Protein AF-A0A5F2HWB0-F1 (afdb_monomer_lite)

Sequence (60 aa):
MSSRQARFQIVDVIASMKPLTKMTRQIVSAASIPTIVRDAFRTEMEERPGPVHLELPEDI

Structure (mmCIF, N/CA/C/O backbone):
data_AF-A0A5F2HWB0-F1
#
_entry.id   AF-A0A5F2HWB0-F1
#
loop_
_atom_site.group_PDB
_atom_site.id
_atom_site.type_symbol
_atom_site.label_atom_id
_atom_site.label_alt_id
_atom_site.label_comp_id
_atom_site.label_asym_id
_atom_site.label_entity_id
_atom_site.label_seq_id
_atom_site.pdbx_PDB_ins_code
_atom_site.Cartn_x
_atom_site.Cartn_y
_atom_site.Cartn_z
_atom_site.occupancy
_atom_site.B_iso_or_equiv
_atom_site.auth_seq_id
_atom_site.auth_comp_id
_atom_site.auth_asym_id
_atom_site.auth_atom_id
_atom_site.pdbx_PDB_model_num
ATOM 1 N N . MET A 1 1 ? 35.994 -12.349 -7.410 1.00 39.12 1 MET A N 1
ATOM 2 C CA . MET A 1 1 ? 35.490 -11.095 -6.815 1.00 39.12 1 MET A CA 1
ATOM 3 C C . MET A 1 1 ? 34.201 -11.441 -6.091 1.00 39.12 1 MET A C 1
ATOM 5 O O . MET A 1 1 ? 33.243 -11.823 -6.741 1.00 39.12 1 MET A O 1
ATOM 9 N N . SER A 1 2 ? 34.250 -11.479 -4.758 1.00 41.88 2 SER A N 1
ATOM 10 C CA . SER A 1 2 ? 33.138 -11.907 -3.898 1.00 41.88 2 SER A CA 1
ATOM 11 C C . SER A 1 2 ? 31.950 -10.959 -4.070 1.00 41.88 2 SER A C 1
ATOM 13 O O . SER A 1 2 ? 32.121 -9.746 -3.915 1.00 41.88 2 SER A O 1
ATOM 15 N N . SER A 1 3 ? 30.781 -11.488 -4.445 1.00 45.31 3 SER A N 1
ATOM 16 C CA . SER A 1 3 ? 29.569 -10.692 -4.600 1.00 45.31 3 SER A CA 1
ATOM 17 C C . SER A 1 3 ? 29.179 -10.111 -3.243 1.00 45.31 3 SER A C 1
ATOM 19 O O . SER A 1 3 ? 28.757 -10.797 -2.317 1.00 45.31 3 SER A O 1
ATOM 21 N N . ARG A 1 4 ? 29.302 -8.789 -3.127 1.00 50.75 4 ARG A N 1
ATOM 22 C CA . ARG A 1 4 ? 28.693 -8.004 -2.049 1.00 50.75 4 ARG A CA 1
ATOM 23 C C . ARG A 1 4 ? 27.183 -7.853 -2.265 1.00 50.75 4 ARG A C 1
ATOM 25 O O . ARG A 1 4 ? 26.630 -6.792 -2.003 1.00 50.75 4 ARG A O 1
ATOM 32 N N . GLN A 1 5 ? 26.498 -8.898 -2.720 1.00 53.03 5 GLN A N 1
ATOM 33 C CA . GLN A 1 5 ? 25.054 -8.991 -2.526 1.00 53.03 5 GLN A CA 1
ATOM 34 C C . GLN A 1 5 ? 24.866 -9.456 -1.088 1.00 53.03 5 GLN A C 1
ATOM 36 O O . GLN A 1 5 ? 24.706 -10.636 -0.783 1.00 53.03 5 GLN A O 1
ATOM 41 N N . ALA A 1 6 ? 25.048 -8.487 -0.189 1.00 46.38 6 ALA A N 1
ATOM 42 C CA . ALA A 1 6 ? 24.749 -8.616 1.219 1.00 46.38 6 ALA A CA 1
ATOM 43 C C . ALA A 1 6 ? 23.347 -9.211 1.345 1.00 46.38 6 ALA A C 1
ATOM 45 O O . ALA A 1 6 ? 22.459 -8.858 0.575 1.00 46.38 6 ALA A O 1
ATOM 46 N N . ARG A 1 7 ? 23.178 -10.135 2.292 1.00 48.72 7 ARG A N 1
ATOM 47 C CA . ARG A 1 7 ? 21.894 -10.695 2.718 1.00 48.72 7 ARG A CA 1
ATOM 48 C C . ARG A 1 7 ? 20.918 -9.546 2.988 1.00 48.72 7 ARG A C 1
ATOM 50 O O . ARG A 1 7 ? 20.848 -9.065 4.116 1.00 48.72 7 ARG A O 1
ATOM 57 N N . PHE A 1 8 ? 20.201 -9.088 1.964 1.00 59.97 8 PHE A N 1
ATOM 58 C CA . PHE A 1 8 ? 19.036 -8.249 2.153 1.00 59.97 8 PHE A CA 1
ATOM 59 C C . PHE A 1 8 ? 18.093 -9.095 2.986 1.00 59.97 8 PHE A C 1
ATOM 61 O O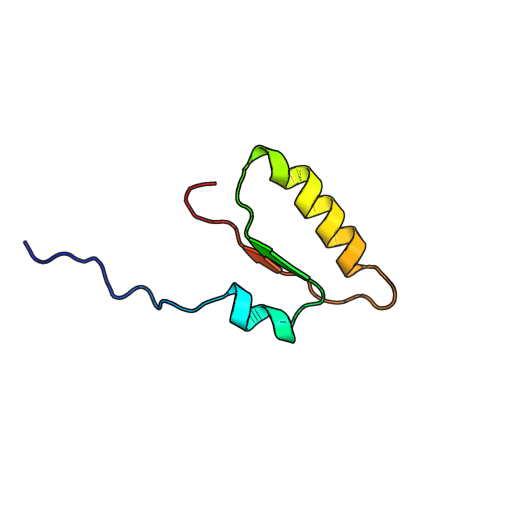 . PHE A 1 8 ? 17.848 -10.263 2.680 1.00 59.97 8 PHE A O 1
ATOM 68 N N . GLN A 1 9 ? 17.697 -8.555 4.128 1.00 55.38 9 GLN A N 1
ATOM 69 C CA . GLN A 1 9 ? 16.745 -9.201 5.003 1.00 55.38 9 GLN A CA 1
ATOM 70 C C . GLN A 1 9 ? 15.478 -9.385 4.165 1.00 55.38 9 GLN A C 1
ATOM 72 O O . GLN A 1 9 ? 14.791 -8.409 3.886 1.00 55.38 9 GLN A O 1
ATOM 77 N N . ILE A 1 10 ? 15.227 -10.608 3.685 1.00 66.12 10 ILE A N 1
ATOM 78 C CA . ILE A 1 10 ? 13.995 -10.963 2.976 1.00 66.12 10 ILE A CA 1
ATOM 79 C C . ILE A 1 10 ? 12.903 -10.971 4.046 1.00 66.12 10 ILE A C 1
ATOM 81 O O . ILE A 1 10 ? 12.543 -12.011 4.591 1.00 66.12 10 ILE A O 1
ATOM 85 N N . VAL A 1 11 ? 12.480 -9.780 4.452 1.00 75.69 11 VAL A N 1
ATOM 86 C CA . VAL A 1 11 ? 11.320 -9.577 5.302 1.00 75.69 11 VAL A CA 1
ATOM 87 C C . VAL A 1 11 ? 10.180 -9.308 4.349 1.00 75.69 11 VAL A C 1
ATOM 89 O O . VAL A 1 11 ? 10.237 -8.376 3.553 1.00 75.69 11 VAL A O 1
ATOM 92 N N . ASP A 1 12 ? 9.148 -10.133 4.429 1.00 85.56 12 ASP A N 1
ATOM 93 C CA . ASP A 1 12 ? 7.884 -9.831 3.782 1.00 85.56 12 ASP A CA 1
ATOM 94 C C . ASP A 1 12 ? 7.234 -8.663 4.545 1.00 85.56 12 ASP A C 1
ATOM 96 O O . ASP A 1 12 ? 6.546 -8.842 5.558 1.00 85.56 12 ASP A O 1
ATOM 100 N N . VAL A 1 13 ? 7.555 -7.438 4.117 1.00 89.00 13 VAL A N 1
ATOM 101 C CA . VAL A 1 13 ? 7.072 -6.200 4.744 1.00 89.00 13 VAL A CA 1
ATOM 102 C C . VAL A 1 13 ? 5.555 -6.111 4.608 1.00 89.00 13 VAL A C 1
ATOM 104 O O . VAL A 1 13 ? 4.877 -5.711 5.553 1.00 89.00 13 VAL A O 1
ATOM 107 N N . ILE A 1 14 ? 5.004 -6.571 3.484 1.00 92.00 14 ILE A N 1
ATOM 108 C CA . ILE A 1 14 ? 3.561 -6.652 3.252 1.00 92.00 14 ILE A CA 1
ATOM 109 C C . ILE A 1 14 ? 2.895 -7.549 4.299 1.00 92.00 14 ILE A C 1
ATOM 111 O O . ILE A 1 14 ? 1.963 -7.117 4.983 1.00 92.00 14 ILE A O 1
ATOM 115 N N . ALA A 1 15 ? 3.384 -8.773 4.490 1.00 91.88 15 ALA A N 1
ATOM 116 C CA . ALA A 1 15 ? 2.847 -9.676 5.504 1.00 91.88 15 ALA A CA 1
ATOM 117 C C . ALA A 1 15 ? 3.011 -9.109 6.923 1.00 91.88 15 ALA A C 1
ATOM 119 O O . ALA A 1 15 ? 2.105 -9.247 7.747 1.00 91.88 15 ALA A O 1
ATOM 120 N N . SER A 1 16 ? 4.124 -8.423 7.186 1.00 93.06 16 SER A N 1
ATOM 121 C CA . SER A 1 16 ? 4.428 -7.829 8.493 1.00 93.06 16 SER A CA 1
ATOM 122 C C . SER A 1 16 ? 3.534 -6.630 8.831 1.00 93.06 16 SER A C 1
ATOM 124 O O . SER A 1 16 ? 3.147 -6.459 9.986 1.00 93.06 16 SER A O 1
ATOM 126 N N . MET A 1 17 ? 3.172 -5.812 7.838 1.00 95.88 17 MET A N 1
ATOM 127 C CA . MET A 1 17 ? 2.358 -4.602 8.027 1.00 95.88 17 MET A CA 1
ATOM 128 C C . MET A 1 17 ? 0.853 -4.870 7.970 1.00 95.88 17 MET A C 1
ATOM 130 O O . MET A 1 17 ? 0.062 -4.085 8.503 1.00 95.88 17 MET A O 1
ATOM 134 N N . LYS A 1 18 ? 0.435 -5.992 7.376 1.00 94.56 18 LYS A N 1
ATOM 135 C CA . LYS A 1 18 ? -0.976 -6.380 7.256 1.00 94.56 18 LYS A CA 1
ATOM 136 C C . LYS A 1 18 ? -1.756 -6.403 8.585 1.00 94.56 18 LYS A C 1
ATOM 138 O O . LYS A 1 18 ? -2.874 -5.902 8.576 1.00 94.56 18 LYS A O 1
ATOM 143 N N . PRO A 1 19 ? -1.236 -6.919 9.720 1.00 96.12 19 PRO A N 1
AT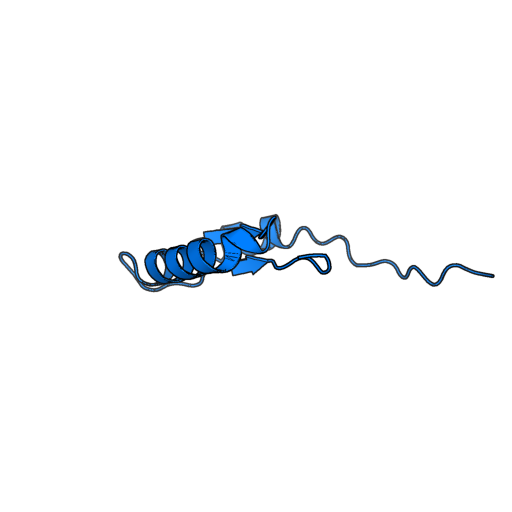OM 144 C CA . PRO A 1 19 ? -1.964 -6.865 10.992 1.00 96.12 19 PRO A CA 1
ATOM 145 C C . PRO A 1 19 ? -1.897 -5.498 11.696 1.00 96.12 19 PRO A C 1
ATOM 147 O O . PRO A 1 19 ? -2.618 -5.289 12.667 1.00 96.12 19 PRO A O 1
ATOM 150 N N . LEU A 1 20 ? -1.031 -4.582 11.250 1.00 96.44 20 LEU A N 1
ATOM 151 C CA . LEU A 1 20 ? -0.768 -3.296 11.914 1.00 96.44 20 LEU A CA 1
ATOM 152 C C . LEU A 1 20 ? -1.463 -2.109 11.236 1.00 96.44 20 LEU A C 1
ATOM 154 O O . LEU A 1 20 ? -1.512 -1.018 11.802 1.00 96.44 20 LEU A O 1
ATOM 158 N N . THR A 1 21 ? -1.969 -2.299 10.018 1.00 97.06 21 THR A N 1
ATOM 159 C CA . THR A 1 21 ? -2.493 -1.230 9.163 1.00 97.06 21 THR A CA 1
ATOM 160 C C . THR A 1 21 ? -3.883 -1.570 8.650 1.00 97.06 21 THR A C 1
ATOM 162 O O . THR A 1 21 ? -4.214 -2.735 8.441 1.00 97.06 21 THR A O 1
ATOM 165 N N . LYS A 1 22 ? -4.705 -0.546 8.403 1.00 97.12 22 LYS A N 1
ATOM 166 C CA . LYS A 1 22 ? -6.018 -0.708 7.752 1.00 97.12 22 LYS A CA 1
ATOM 167 C C . LYS A 1 22 ? -5.868 -1.182 6.310 1.00 97.12 22 LYS A C 1
ATOM 169 O O . LYS A 1 22 ? -6.723 -1.881 5.780 1.00 97.12 22 LYS A O 1
ATOM 174 N N . MET A 1 23 ? -4.767 -0.785 5.680 1.00 96.25 23 MET A N 1
ATOM 175 C CA . MET A 1 23 ? -4.415 -1.172 4.328 1.00 96.25 23 MET A CA 1
ATOM 176 C C . MET A 1 23 ? -2.906 -1.305 4.214 1.00 96.25 23 MET A C 1
ATOM 178 O O . MET A 1 23 ? -2.166 -0.422 4.636 1.00 96.25 23 MET A O 1
ATOM 182 N N . THR A 1 24 ? -2.476 -2.376 3.564 1.00 97.25 24 THR A N 1
ATOM 183 C CA . THR A 1 24 ? -1.102 -2.578 3.126 1.00 97.25 24 THR A CA 1
ATOM 184 C C .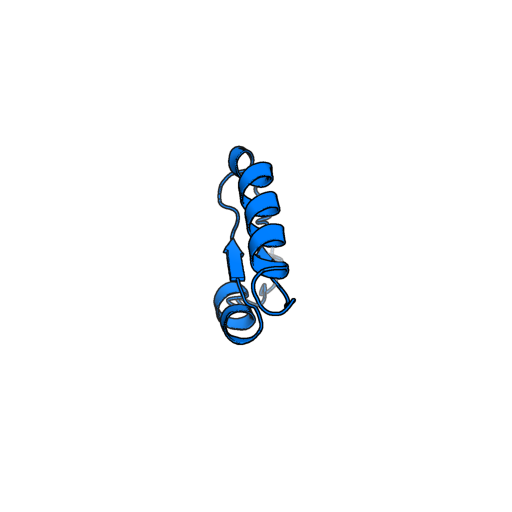 THR A 1 24 ? -1.122 -2.944 1.649 1.00 97.25 24 THR A C 1
ATOM 186 O O . THR A 1 24 ? -1.865 -3.849 1.256 1.00 97.25 24 THR A O 1
ATOM 189 N N . ARG A 1 25 ? -0.335 -2.248 0.823 1.00 95.00 25 ARG A N 1
ATOM 190 C CA . ARG A 1 25 ? -0.286 -2.503 -0.621 1.00 95.00 25 ARG A CA 1
ATOM 191 C C . ARG A 1 25 ? 1.077 -2.174 -1.218 1.00 95.00 25 ARG A C 1
ATOM 193 O O . ARG A 1 25 ? 1.624 -1.117 -0.941 1.00 95.00 25 ARG A O 1
ATOM 200 N N . GLN A 1 26 ? 1.563 -3.036 -2.104 1.00 94.25 26 GLN A N 1
ATOM 201 C CA . GLN A 1 26 ? 2.712 -2.748 -2.957 1.00 94.25 26 GLN A CA 1
ATOM 202 C C . GLN A 1 26 ? 2.258 -2.060 -4.248 1.00 94.25 26 GLN A C 1
ATOM 204 O O . GLN A 1 26 ? 1.267 -2.462 -4.873 1.00 94.25 26 GLN A O 1
ATOM 209 N N . ILE A 1 27 ? 2.970 -1.010 -4.648 1.00 94.62 27 ILE A N 1
ATOM 210 C CA . ILE A 1 27 ? 2.756 -0.321 -5.919 1.00 94.62 27 ILE A CA 1
ATOM 211 C C . ILE A 1 27 ? 3.515 -1.096 -6.998 1.00 94.62 27 ILE A C 1
ATOM 213 O O . ILE A 1 27 ? 4.726 -1.228 -6.931 1.00 94.62 27 ILE A O 1
ATOM 217 N N . VAL A 1 28 ? 2.791 -1.620 -7.989 1.00 92.44 28 VAL A N 1
ATOM 218 C CA . VAL A 1 28 ? 3.356 -2.430 -9.091 1.00 92.44 28 VAL A CA 1
ATOM 219 C C . VAL A 1 28 ? 3.465 -1.657 -10.411 1.00 92.44 28 VAL A C 1
ATOM 221 O O . VAL A 1 28 ? 3.854 -2.212 -11.432 1.00 92.44 28 VAL A O 1
ATOM 224 N N . SER A 1 29 ? 3.044 -0.388 -10.428 1.00 94.06 29 SER A N 1
ATOM 225 C CA . SER A 1 29 ? 3.080 0.466 -11.618 1.00 94.06 29 SER A CA 1
ATOM 226 C C . SER A 1 29 ? 3.088 1.945 -11.237 1.00 94.06 29 SER A C 1
ATOM 228 O O . SER A 1 29 ? 2.178 2.406 -10.539 1.00 94.06 29 SER A O 1
ATOM 230 N N . ALA A 1 30 ? 4.044 2.709 -11.772 1.00 94.50 30 ALA A N 1
ATOM 231 C CA . ALA A 1 30 ? 4.166 4.147 -11.523 1.00 94.50 30 ALA A CA 1
ATOM 232 C C . ALA A 1 30 ? 2.909 4.937 -11.935 1.00 94.50 30 ALA A C 1
ATOM 234 O O . ALA A 1 30 ? 2.466 5.846 -11.233 1.00 94.50 30 ALA A O 1
ATOM 235 N N . ALA A 1 31 ? 2.254 4.533 -13.030 1.00 96.56 31 ALA A N 1
ATOM 236 C CA . ALA A 1 31 ? 1.027 5.173 -13.510 1.00 96.56 31 ALA A CA 1
ATOM 237 C C . ALA A 1 31 ? -0.141 5.068 -12.510 1.00 96.56 31 ALA A C 1
ATOM 239 O O . ALA A 1 31 ? -1.069 5.876 -12.545 1.00 96.56 31 ALA A O 1
ATOM 240 N N . SER A 1 32 ? -0.101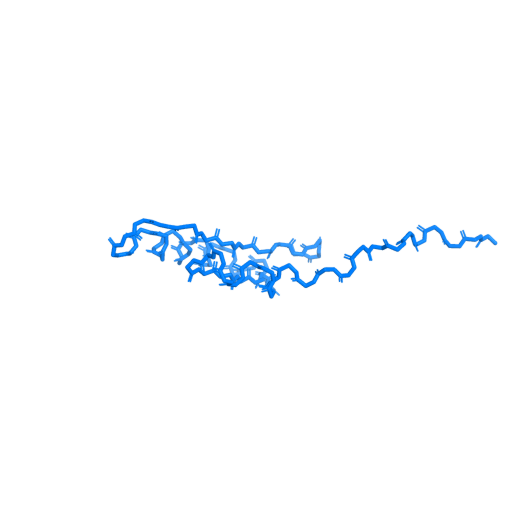 4.083 -11.606 1.00 95.81 32 SER A N 1
ATOM 241 C CA . SER A 1 32 ? -1.144 3.864 -10.600 1.00 95.81 32 SER A CA 1
ATOM 242 C C . SER A 1 32 ? -0.943 4.664 -9.308 1.00 95.81 32 SER A C 1
ATOM 244 O O . SER A 1 32 ? -1.889 4.763 -8.523 1.00 95.81 32 SER A O 1
ATOM 246 N N . ILE A 1 33 ? 0.234 5.279 -9.105 1.00 95.88 33 ILE A N 1
ATOM 247 C CA . ILE A 1 33 ? 0.589 6.009 -7.875 1.00 95.88 33 ILE A CA 1
ATOM 248 C C . ILE A 1 33 ? -0.489 7.030 -7.479 1.00 95.88 33 ILE A C 1
ATOM 250 O O . ILE A 1 33 ? -0.963 6.956 -6.344 1.00 95.88 33 ILE A O 1
ATOM 254 N N . PRO A 1 34 ? -0.964 7.936 -8.362 1.00 97.44 34 PRO A N 1
ATOM 255 C CA . PRO A 1 34 ? -1.919 8.965 -7.946 1.00 97.44 34 PRO A CA 1
ATOM 256 C C . PRO A 1 34 ? -3.244 8.381 -7.442 1.00 97.44 34 PRO A C 1
ATOM 258 O O . PRO A 1 34 ? -3.848 8.900 -6.504 1.00 97.44 34 PRO A O 1
ATOM 261 N N . THR A 1 35 ? -3.699 7.291 -8.062 1.00 97.56 35 THR A N 1
ATOM 262 C CA . THR A 1 35 ? -4.934 6.601 -7.678 1.00 97.56 35 THR A CA 1
ATOM 263 C C . THR A 1 35 ? -4.756 5.863 -6.357 1.00 97.56 35 THR A C 1
ATOM 265 O O . THR A 1 35 ? -5.569 6.049 -5.455 1.00 97.56 35 THR A O 1
ATOM 268 N N . ILE A 1 36 ? -3.669 5.096 -6.209 1.00 97.44 36 ILE A N 1
ATOM 269 C CA . ILE A 1 36 ? -3.385 4.330 -4.987 1.00 97.44 36 ILE A CA 1
ATOM 270 C C . ILE A 1 36 ? -3.211 5.260 -3.785 1.00 97.44 36 ILE A C 1
ATOM 272 O O . ILE A 1 36 ? -3.751 4.978 -2.720 1.00 97.44 36 ILE A O 1
ATOM 276 N N . VAL A 1 37 ? -2.506 6.383 -3.948 1.00 97.38 37 VAL A N 1
ATOM 277 C CA . VAL A 1 37 ? -2.323 7.364 -2.869 1.00 97.38 37 VAL A CA 1
ATOM 278 C C . VAL A 1 37 ? -3.664 7.970 -2.452 1.00 97.38 37 VAL A C 1
ATOM 280 O O . VAL A 1 37 ? -3.954 8.039 -1.259 1.00 97.38 37 VAL A O 1
ATOM 283 N N . ARG A 1 38 ? -4.524 8.355 -3.405 1.00 97.56 38 ARG A N 1
ATOM 284 C CA . ARG A 1 38 ? -5.864 8.881 -3.090 1.00 97.56 38 ARG A CA 1
ATOM 285 C C . ARG A 1 38 ? -6.708 7.864 -2.321 1.00 97.56 38 ARG A C 1
ATOM 287 O O . ARG A 1 38 ? -7.357 8.223 -1.341 1.00 97.56 38 ARG A O 1
ATOM 294 N N . ASP A 1 39 ? -6.685 6.608 -2.756 1.00 97.19 39 ASP A N 1
ATOM 295 C CA . ASP A 1 39 ? -7.402 5.527 -2.084 1.00 97.19 39 ASP A CA 1
ATOM 296 C C . ASP A 1 39 ? -6.844 5.271 -0.677 1.00 97.19 39 ASP A C 1
ATOM 298 O O . ASP A 1 39 ? -7.622 5.063 0.250 1.00 97.19 39 ASP A O 1
ATOM 302 N N . ALA A 1 40 ? -5.523 5.367 -0.494 1.00 97.50 40 ALA A N 1
ATOM 303 C CA . ALA A 1 40 ? -4.880 5.213 0.806 1.00 97.50 40 ALA A CA 1
ATOM 304 C C . ALA A 1 40 ? -5.363 6.252 1.819 1.00 97.50 40 ALA A C 1
ATOM 306 O O . ALA A 1 40 ? -5.726 5.880 2.931 1.00 97.50 40 ALA A O 1
ATOM 307 N N . PHE A 1 41 ? -5.438 7.526 1.426 1.00 97.69 41 PHE A N 1
ATOM 308 C CA . PHE A 1 41 ? -5.985 8.582 2.284 1.00 97.69 41 PHE A CA 1
ATOM 309 C C . PHE A 1 41 ? -7.475 8.388 2.568 1.00 97.69 41 PHE A C 1
ATOM 311 O O . PHE A 1 41 ? -7.911 8.577 3.700 1.00 97.69 41 PHE A O 1
ATOM 318 N N . ARG A 1 42 ? -8.265 7.955 1.576 1.00 96.94 42 ARG A N 1
ATOM 319 C CA . ARG A 1 42 ? -9.676 7.619 1.816 1.00 96.94 42 ARG A CA 1
ATOM 320 C C . ARG A 1 42 ? -9.804 6.528 2.885 1.00 96.94 42 ARG A C 1
ATOM 322 O O . ARG A 1 42 ? -10.583 6.694 3.818 1.00 96.94 42 ARG A O 1
ATOM 329 N N . THR A 1 43 ? -9.034 5.446 2.768 1.00 97.12 43 THR A N 1
ATOM 330 C CA . THR A 1 43 ? -9.065 4.324 3.720 1.00 97.12 43 THR A CA 1
ATOM 331 C C . THR A 1 43 ? -8.494 4.697 5.087 1.00 97.12 43 THR A C 1
ATOM 333 O O . THR A 1 43 ? -8.998 4.220 6.101 1.00 97.12 43 THR A O 1
ATOM 336 N N . GLU A 1 44 ? -7.477 5.559 5.147 1.00 97.56 44 GLU A N 1
ATOM 337 C CA . GLU A 1 44 ? -6.938 6.103 6.399 1.00 97.56 44 GLU A CA 1
ATOM 338 C C . GLU A 1 44 ? -8.060 6.770 7.203 1.00 97.56 44 GLU A C 1
ATOM 340 O O . GLU A 1 44 ? -8.315 6.352 8.332 1.00 97.56 44 GLU A O 1
ATOM 345 N N . MET A 1 45 ? -8.821 7.668 6.569 1.00 97.00 45 MET A N 1
ATOM 346 C CA . MET A 1 45 ? -9.868 8.478 7.204 1.00 97.00 45 MET A CA 1
ATOM 347 C C . MET A 1 45 ? -11.205 7.756 7.466 1.00 97.00 45 MET A C 1
ATOM 349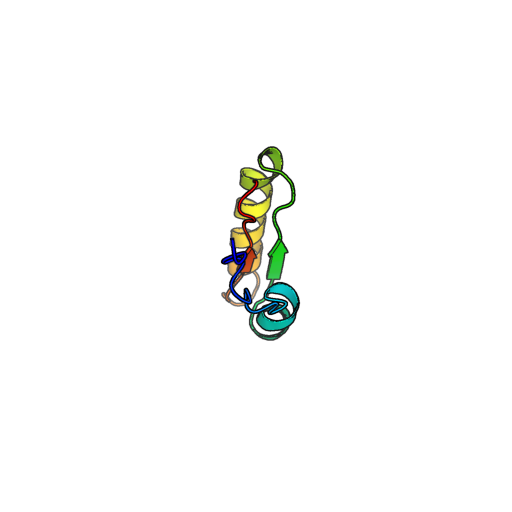 O O . MET A 1 45 ? -12.034 8.270 8.214 1.00 97.00 45 MET A O 1
ATOM 353 N N . GLU A 1 46 ? -11.458 6.603 6.842 1.00 95.88 46 GLU A N 1
ATOM 354 C CA . GLU A 1 46 ? -12.759 5.917 6.903 1.00 95.88 46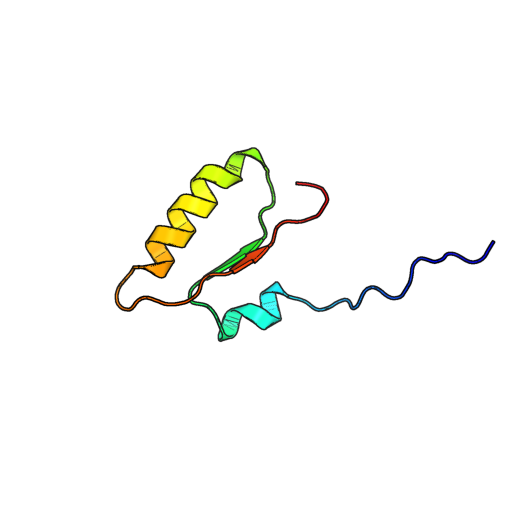 GLU A CA 1
ATOM 355 C C . GLU A 1 46 ? -13.081 5.355 8.301 1.00 95.88 46 GLU A C 1
ATOM 357 O O . GLU A 1 46 ? -12.230 4.742 8.937 1.00 95.88 46 GLU A O 1
ATOM 362 N N . GLU A 1 47 ? -14.318 5.519 8.781 1.00 90.50 47 GLU A N 1
ATOM 363 C CA . GLU A 1 47 ? -14.746 5.170 10.148 1.00 90.50 47 GLU A CA 1
ATOM 364 C C . GLU A 1 47 ? -13.884 5.827 11.242 1.00 90.50 47 GLU A C 1
ATOM 366 O O . GLU A 1 47 ? -14.125 6.967 11.640 1.00 90.50 47 GLU A O 1
ATOM 371 N N . ARG A 1 48 ? -12.879 5.100 11.743 1.00 94.50 48 ARG A N 1
ATOM 372 C CA . ARG A 1 48 ? -11.872 5.598 12.672 1.00 94.50 48 ARG A CA 1
ATOM 373 C C . ARG A 1 48 ? -10.554 5.792 11.915 1.00 94.50 48 ARG A C 1
ATOM 375 O O . ARG A 1 48 ? -10.071 4.823 11.315 1.00 94.50 48 ARG A O 1
ATOM 382 N N . PRO A 1 49 ? -9.938 6.985 12.007 1.00 96.94 49 PRO A N 1
ATOM 383 C CA . PRO A 1 49 ? -8.612 7.230 11.458 1.00 96.94 49 PRO A CA 1
ATOM 384 C C . PRO A 1 49 ? -7.608 6.166 11.902 1.00 96.94 49 PRO A C 1
ATOM 386 O O . PRO A 1 49 ? -7.578 5.785 13.079 1.00 96.94 49 PRO A O 1
ATOM 389 N N . GLY A 1 50 ? -6.802 5.665 10.971 1.00 96.94 50 GLY A N 1
ATOM 390 C CA . GLY A 1 50 ? -5.815 4.635 11.275 1.00 96.94 50 GLY A CA 1
ATOM 391 C C . GLY A 1 50 ? -4.807 4.409 10.153 1.00 96.94 50 GLY A C 1
ATOM 392 O O . GLY A 1 50 ? -5.069 4.746 9.002 1.00 96.94 50 GLY A O 1
ATOM 393 N N . PRO A 1 51 ? -3.644 3.828 10.478 1.00 97.44 51 PRO A N 1
ATOM 394 C CA . PRO A 1 51 ? -2.492 3.822 9.589 1.00 97.44 51 PRO A CA 1
ATOM 395 C C . PRO A 1 51 ? -2.725 2.985 8.329 1.00 97.44 51 PRO A C 1
ATOM 397 O O . PRO A 1 51 ? -3.360 1.927 8.360 1.00 97.44 51 PRO A O 1
ATOM 400 N N . VAL A 1 52 ? -2.124 3.437 7.232 1.00 97.94 52 VAL A N 1
ATOM 401 C CA . VAL A 1 52 ? -2.027 2.727 5.954 1.00 97.94 52 VAL A CA 1
ATOM 402 C C . VAL A 1 52 ? -0.557 2.623 5.549 1.00 97.94 52 VAL A C 1
ATOM 404 O O . VAL A 1 52 ? 0.244 3.496 5.878 1.00 97.94 52 VAL A O 1
ATOM 407 N N . HIS A 1 53 ? -0.198 1.557 4.845 1.00 97.75 53 HIS A N 1
ATOM 408 C CA . HIS A 1 53 ? 1.153 1.299 4.364 1.00 97.75 53 HIS A CA 1
ATOM 409 C C . HIS A 1 53 ? 1.136 1.070 2.851 1.00 97.75 53 HIS A C 1
ATOM 411 O O . HIS A 1 53 ? 0.385 0.241 2.330 1.00 97.75 53 HIS A O 1
ATOM 417 N N . LEU A 1 54 ? 1.977 1.826 2.150 1.00 96.56 54 LEU A N 1
ATOM 418 C CA . LEU A 1 54 ? 2.240 1.665 0.730 1.00 96.56 54 LEU A CA 1
ATOM 419 C C . LEU A 1 54 ? 3.719 1.338 0.557 1.00 96.56 54 LEU A C 1
ATOM 421 O O . LEU A 1 54 ? 4.571 2.117 0.975 1.00 96.56 54 LEU A O 1
ATOM 425 N N . GLU A 1 55 ? 4.009 0.201 -0.059 1.00 94.81 55 GLU A N 1
ATOM 426 C CA . GLU A 1 55 ? 5.369 -0.185 -0.418 1.00 94.81 55 GLU A CA 1
ATOM 427 C C . GLU A 1 55 ? 5.669 0.278 -1.844 1.00 94.81 55 GLU A C 1
ATOM 429 O O . GLU A 1 55 ? 4.896 0.011 -2.772 1.00 94.81 55 GLU A O 1
ATOM 434 N N . LEU A 1 56 ? 6.797 0.970 -2.002 1.00 92.44 56 LEU A N 1
ATOM 435 C CA . LEU A 1 56 ? 7.321 1.424 -3.282 1.00 92.44 56 LEU A CA 1
ATOM 436 C C . LEU A 1 56 ? 8.604 0.638 -3.596 1.00 92.44 56 LEU A C 1
ATOM 438 O O . LEU A 1 56 ? 9.617 0.862 -2.930 1.00 92.44 56 LEU A O 1
ATOM 442 N N . PRO A 1 57 ? 8.561 -0.295 -4.561 1.00 87.81 57 PRO A N 1
ATOM 443 C CA . PRO A 1 57 ? 9.750 -0.979 -5.056 1.00 87.81 57 PRO A CA 1
ATOM 444 C C . PRO A 1 57 ? 10.746 -0.002 -5.688 1.00 87.81 57 PRO A C 1
ATOM 446 O O . PRO A 1 57 ? 10.360 1.059 -6.168 1.00 87.81 57 PRO A O 1
ATOM 449 N N . GLU A 1 58 ? 12.025 -0.373 -5.714 1.00 86.31 58 GLU A N 1
ATOM 450 C CA . GLU A 1 58 ? 13.097 0.453 -6.292 1.00 86.31 58 GLU A CA 1
ATOM 451 C C . GLU A 1 58 ? 12.911 0.720 -7.799 1.00 86.31 58 GLU A C 1
ATOM 453 O O . GLU A 1 58 ? 13.386 1.729 -8.314 1.00 86.31 58 GLU A O 1
ATOM 458 N N . ASP A 1 59 ? 12.227 -0.179 -8.507 1.00 84.62 59 ASP A N 1
ATOM 459 C CA . ASP A 1 59 ? 12.031 -0.162 -9.958 1.00 84.62 59 ASP A CA 1
ATOM 460 C C . ASP A 1 59 ? 10.732 0.528 -10.423 1.00 84.62 59 ASP A C 1
ATOM 462 O O . ASP A 1 59 ? 10.389 0.452 -11.607 1.00 84.62 59 ASP A O 1
ATOM 466 N N . ILE A 1 60 ? 10.020 1.208 -9.516 1.00 83.75 60 ILE A N 1
ATOM 467 C CA . ILE A 1 60 ? 8.759 1.931 -9.775 1.00 83.75 60 ILE A CA 1
ATOM 468 C C . ILE A 1 60 ? 8.957 3.443 -9.697 1.00 83.75 60 ILE A C 1
ATOM 470 O O . ILE A 1 60 ? 8.449 4.126 -10.618 1.00 83.75 60 ILE A O 1
#

Secondary structure (DSSP, 8-state):
------------HHHHHTTTSSEEEE---GGGHHHHHHHHHHHHHSSS---EEEE--TT-

pLDDT: mean 87.0, std 17.07, range [39.12, 97.94]

Foldseek 3Di:
DDDPPPPPPPDPVQVVCVVQWLEEEEDPDPVCVVVVVVVLVVSCVPPDHTHYYYHYDPVD

Radius of gyration: 14.87 Å; chains: 1; bounding box: 50×21×26 Å